Protein AF-A0A9F2WIH7-F1 (afdb_monomer_lite)

Sequence (98 aa):
MGRFAFMLLGLLLVALPLSGIEAPNFCPSGWLTYNNYCYKIFLKAKNWTQAETFCRAQKTGCHLASIHALEESRQLAKYVSGFLSYRNVWIGLKDPKK

Secondary structure (DSSP, 8-state):
--SSSHHHHSSTTS----TT------PPTT-EEETTEEE----S---HHHHHHHHHTTSTT--SPP--SHHHHHHHHHHHHTT-SS-----S---TT-

Radius of gyration: 23.16 Å; chains: 1; bounding box: 76×34×37 Å

InterPro domains:
  IPR001304 C-type lectin-like [PF00059] (45-95)
  IPR001304 C-type lectin-like [PS50041] (34-98)
  IPR016186 C-type lectin-like/link domain superfamily [G3DSA:3.10.100.10] (26-98)
  IPR016187 C-type lectin fold [SSF56436] (9-96)
  IPR050111 C-type lectin and snaclec domain-containing protein [PTHR22803] (26-96)

Structure (mmCIF, N/CA/C/O backbone):
data_AF-A0A9F2WIH7-F1
#
_entry.id   AF-A0A9F2WIH7-F1
#
loop_
_atom_site.group_PDB
_atom_site.id
_atom_site.type_symbol
_atom_site.label_atom_id
_atom_site.label_alt_id
_atom_site.label_comp_id
_atom_site.label_asym_id
_atom_site.label_entity_id
_atom_site.label_seq_id
_atom_site.pdbx_PDB_ins_code
_atom_site.Cartn_x
_atom_site.Cartn_y
_atom_site.Cartn_z
_atom_site.occupancy
_atom_site.B_iso_or_equiv
_atom_site.auth_seq_id
_atom_site.auth_comp_id
_atom_site.auth_asym_id
_atom_site.auth_atom_id
_atom_site.pdbx_PDB_model_num
ATOM 1 N N . MET A 1 1 ? 61.762 -14.803 23.583 1.00 56.47 1 MET A N 1
ATOM 2 C CA . MET A 1 1 ? 60.979 -13.717 22.953 1.00 56.47 1 MET A CA 1
ATOM 3 C C . MET A 1 1 ? 60.252 -14.308 21.758 1.00 56.47 1 MET A C 1
ATOM 5 O O . MET A 1 1 ? 60.931 -14.827 20.891 1.00 56.47 1 MET A O 1
ATOM 9 N N . GLY A 1 2 ? 58.917 -14.375 21.752 1.00 54.81 2 GLY A N 1
ATOM 10 C CA . GLY A 1 2 ? 58.208 -15.048 20.644 1.00 54.81 2 GLY A CA 1
ATOM 11 C C . GLY A 1 2 ? 56.817 -15.617 20.934 1.00 54.81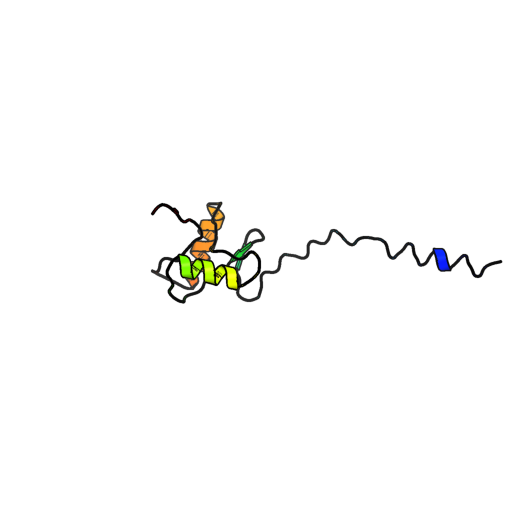 2 GLY A C 1
ATOM 12 O O . GLY A 1 2 ? 56.245 -16.255 20.063 1.00 54.81 2 GLY A O 1
ATOM 13 N N . ARG A 1 3 ? 56.240 -15.394 22.124 1.00 53.75 3 ARG A N 1
ATOM 14 C CA . ARG A 1 3 ? 54.855 -15.818 22.435 1.00 53.75 3 ARG A CA 1
ATOM 15 C C . ARG A 1 3 ? 53.822 -14.685 22.344 1.00 53.75 3 ARG A C 1
ATOM 17 O O . ARG A 1 3 ? 52.638 -14.937 22.502 1.00 53.75 3 ARG A O 1
ATOM 24 N N . PHE A 1 4 ? 54.266 -13.463 22.039 1.00 51.28 4 PHE A N 1
ATOM 25 C CA . PHE A 1 4 ? 53.409 -12.272 21.948 1.00 51.28 4 PHE A CA 1
ATOM 26 C C . PHE A 1 4 ? 53.216 -11.740 20.517 1.00 51.28 4 PHE A C 1
ATOM 28 O O . PHE A 1 4 ? 52.355 -10.897 20.305 1.00 51.28 4 PHE A O 1
ATOM 35 N N . ALA A 1 5 ? 53.956 -12.247 19.522 1.00 53.91 5 ALA A N 1
ATOM 36 C CA . ALA A 1 5 ? 53.840 -11.777 18.135 1.00 53.91 5 ALA A CA 1
ATOM 37 C C . ALA A 1 5 ? 52.638 -12.379 17.378 1.00 53.91 5 ALA A C 1
ATOM 39 O O . ALA A 1 5 ? 52.094 -11.744 16.481 1.00 53.91 5 ALA A O 1
ATOM 40 N N . PHE A 1 6 ? 52.175 -13.575 17.755 1.00 52.22 6 PHE A N 1
ATOM 41 C CA . PHE A 1 6 ? 51.080 -14.253 17.047 1.00 52.22 6 PHE A CA 1
ATOM 42 C C . PHE A 1 6 ? 49.677 -13.797 17.473 1.00 52.22 6 PHE A C 1
ATOM 44 O O . PHE A 1 6 ? 48.727 -13.983 16.720 1.00 52.22 6 PHE A O 1
ATOM 51 N N . MET A 1 7 ? 49.539 -13.144 18.632 1.00 54.16 7 MET A N 1
ATOM 52 C CA . MET A 1 7 ? 48.253 -12.590 19.084 1.00 54.16 7 MET A CA 1
ATOM 53 C C . MET A 1 7 ? 47.840 -11.335 18.294 1.00 54.16 7 MET A C 1
ATOM 55 O O . MET A 1 7 ? 46.661 -11.006 18.247 1.00 54.16 7 MET A O 1
ATOM 59 N N . LEU A 1 8 ? 48.787 -10.643 17.646 1.00 55.84 8 LEU A N 1
ATOM 60 C CA . LEU A 1 8 ? 48.519 -9.412 16.887 1.00 55.84 8 LEU A CA 1
ATOM 61 C C . LEU A 1 8 ? 48.053 -9.675 15.444 1.00 55.84 8 LEU A C 1
ATOM 63 O O . LEU A 1 8 ? 47.317 -8.869 14.886 1.00 55.84 8 LEU A O 1
ATOM 67 N N . LEU A 1 9 ? 48.413 -10.819 14.853 1.00 56.00 9 LEU A N 1
ATOM 68 C CA . LEU A 1 9 ? 47.986 -11.189 13.495 1.00 56.00 9 LEU A CA 1
ATOM 69 C C . LEU A 1 9 ? 46.538 -11.708 13.431 1.00 56.00 9 LEU A C 1
ATOM 71 O O . LEU A 1 9 ? 45.910 -11.619 12.381 1.00 56.00 9 LEU A O 1
ATOM 75 N N . GLY A 1 10 ? 45.981 -12.203 14.543 1.00 56.53 10 GLY A N 1
ATOM 76 C CA . GLY A 1 10 ? 44.596 -12.696 14.602 1.00 56.53 10 GLY A CA 1
ATOM 77 C C . GLY A 1 10 ? 43.527 -11.602 14.729 1.00 56.53 10 GLY A C 1
ATOM 78 O O . GLY A 1 10 ? 42.372 -11.834 14.386 1.00 56.53 10 GLY A O 1
ATOM 79 N N . LEU A 1 11 ? 43.896 -10.402 15.189 1.00 55.34 11 LEU A N 1
ATOM 80 C CA . LEU A 1 11 ? 42.958 -9.298 15.444 1.00 55.34 11 LEU A CA 1
ATOM 81 C C . LEU A 1 11 ? 42.689 -8.409 14.217 1.00 55.34 11 LEU A C 1
ATOM 83 O O . LEU A 1 11 ? 41.703 -7.678 14.209 1.00 55.34 11 LEU A O 1
ATOM 87 N N . LEU A 1 12 ? 43.507 -8.490 13.162 1.00 53.84 12 LEU A N 1
ATOM 88 C CA . LEU A 1 12 ? 43.329 -7.679 11.947 1.00 53.84 12 LEU A CA 1
ATOM 89 C C . LEU A 1 12 ? 42.322 -8.264 10.940 1.00 53.84 12 LEU A C 1
ATOM 91 O O . LEU A 1 12 ? 41.880 -7.545 10.050 1.00 53.84 12 LEU A O 1
ATOM 95 N N . LEU A 1 13 ? 41.904 -9.528 11.088 1.00 55.78 13 LEU A N 1
ATOM 96 C CA . LEU A 1 13 ? 40.896 -10.147 10.209 1.00 55.78 13 LEU A CA 1
ATOM 97 C C . LEU A 1 13 ? 39.444 -9.931 10.674 1.00 55.78 13 LEU A C 1
ATOM 99 O O . LEU A 1 13 ? 38.519 -10.276 9.945 1.00 55.78 13 LEU A O 1
ATOM 103 N N . VAL A 1 14 ? 39.221 -9.347 11.857 1.00 58.28 14 VAL A N 1
ATOM 104 C CA . VAL A 1 14 ? 37.873 -9.197 12.452 1.00 58.28 14 VAL A CA 1
ATOM 105 C C . VAL A 1 14 ? 37.246 -7.819 12.171 1.00 58.28 14 VAL A C 1
ATOM 107 O O . VAL A 1 14 ? 36.088 -7.586 12.497 1.00 58.28 14 VAL A O 1
ATOM 110 N N . ALA A 1 15 ? 37.964 -6.905 11.511 1.00 59.88 15 ALA A N 1
ATOM 111 C CA . ALA A 1 15 ? 37.512 -5.528 11.285 1.00 59.88 15 ALA A CA 1
ATOM 112 C C . ALA A 1 15 ? 37.320 -5.161 9.803 1.00 59.88 15 ALA A C 1
ATOM 114 O O . ALA A 1 15 ? 37.516 -4.009 9.424 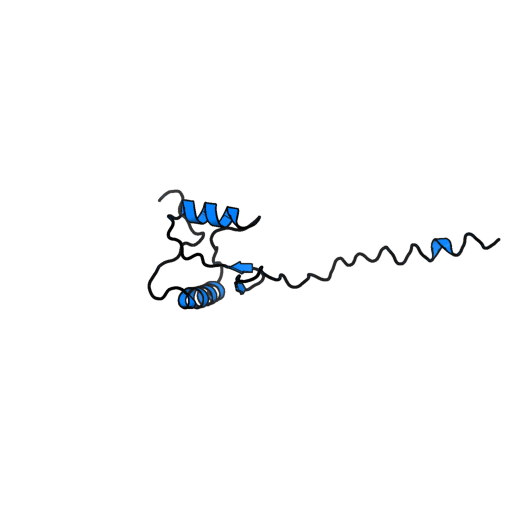1.00 59.88 15 ALA A O 1
ATOM 115 N N . LEU A 1 16 ? 36.915 -6.110 8.955 1.00 57.41 16 LEU A N 1
ATOM 116 C CA . LEU A 1 16 ? 36.247 -5.756 7.701 1.00 57.41 16 LEU A CA 1
ATOM 117 C C . LEU A 1 16 ? 34.758 -5.590 8.017 1.00 57.41 16 LEU A C 1
ATOM 119 O O . LEU A 1 16 ? 34.068 -6.600 8.181 1.00 57.41 16 LEU A O 1
ATOM 123 N N . PRO A 1 17 ? 34.232 -4.357 8.141 1.00 59.66 17 PRO A N 1
ATOM 124 C CA . PRO A 1 17 ? 32.795 -4.186 8.160 1.00 59.66 17 PRO A CA 1
ATOM 125 C C . PRO A 1 17 ? 32.280 -4.698 6.813 1.00 59.66 17 PRO A C 1
ATOM 127 O O . PRO A 1 17 ? 32.532 -4.093 5.773 1.00 59.66 17 PRO A O 1
ATOM 130 N N . LEU A 1 18 ? 31.542 -5.810 6.822 1.00 57.94 18 LEU A N 1
ATOM 131 C CA . LEU A 1 18 ? 30.686 -6.238 5.711 1.00 57.94 18 LEU A CA 1
ATOM 132 C C . LEU A 1 18 ? 29.492 -5.270 5.577 1.00 57.94 18 LEU A C 1
ATOM 134 O O . LEU A 1 18 ? 28.341 -5.676 5.464 1.00 57.94 18 LEU A O 1
ATOM 138 N N . SER A 1 19 ? 29.750 -3.967 5.634 1.00 66.38 19 SER A N 1
ATOM 139 C CA . SER A 1 19 ? 28.772 -2.919 5.391 1.00 66.38 19 SER A CA 1
ATOM 140 C C . SER A 1 19 ? 28.758 -2.679 3.890 1.00 66.38 19 SER A C 1
ATOM 142 O O . SER A 1 19 ? 29.448 -1.795 3.392 1.00 66.38 19 SER A O 1
ATOM 144 N N . GLY A 1 20 ? 28.045 -3.523 3.149 1.00 61.50 20 GLY A N 1
ATOM 145 C CA . GLY A 1 20 ? 27.958 -3.329 1.701 1.00 61.50 20 GLY A CA 1
ATOM 146 C C . GLY A 1 20 ? 27.285 -4.422 0.889 1.00 61.50 20 GLY A C 1
ATOM 147 O O . GLY A 1 20 ? 27.115 -4.235 -0.310 1.00 61.50 20 GLY A O 1
ATOM 148 N N . ILE A 1 21 ? 26.864 -5.534 1.494 1.00 56.25 21 ILE A N 1
ATOM 149 C CA . ILE A 1 21 ? 25.900 -6.414 0.833 1.00 56.25 21 ILE A CA 1
ATOM 150 C C . ILE A 1 21 ? 24.530 -5.986 1.346 1.00 56.25 21 ILE A C 1
ATOM 152 O O . ILE A 1 21 ? 24.068 -6.474 2.376 1.00 56.25 21 ILE A O 1
ATOM 156 N N . GLU A 1 22 ? 23.894 -5.036 0.655 1.00 58.62 22 GLU A N 1
ATOM 157 C CA . GLU A 1 22 ? 22.440 -4.918 0.739 1.00 58.62 22 GLU A CA 1
ATOM 158 C C . GLU A 1 22 ? 21.897 -6.279 0.301 1.00 58.62 22 GLU A C 1
ATOM 160 O O . GLU A 1 22 ? 21.927 -6.633 -0.880 1.00 58.62 22 GLU A O 1
ATOM 165 N N . ALA A 1 23 ? 21.494 -7.107 1.269 1.00 60.09 23 ALA A N 1
ATOM 166 C CA . ALA A 1 23 ? 20.730 -8.298 0.955 1.00 60.09 23 ALA A CA 1
ATOM 167 C C . ALA A 1 23 ? 19.552 -7.838 0.084 1.00 60.09 23 ALA A C 1
ATOM 169 O O . ALA A 1 23 ? 18.972 -6.788 0.385 1.00 60.09 23 ALA A O 1
ATOM 170 N N . PRO A 1 24 ? 19.192 -8.572 -0.985 1.00 60.28 24 PRO A N 1
ATOM 171 C CA . PRO A 1 24 ? 18.013 -8.223 -1.758 1.00 60.28 24 PRO A CA 1
ATOM 172 C C . PRO A 1 24 ? 16.868 -8.030 -0.767 1.00 60.28 24 PRO A C 1
ATOM 174 O O . PRO A 1 24 ? 16.668 -8.889 0.094 1.00 60.28 24 PRO A O 1
ATOM 177 N N . ASN A 1 25 ? 16.180 -6.887 -0.820 1.00 64.94 25 ASN A N 1
ATOM 178 C CA . ASN A 1 25 ? 15.043 -6.619 0.055 1.00 64.94 25 ASN A CA 1
ATOM 179 C C . ASN A 1 25 ? 13.944 -7.637 -0.267 1.00 64.94 25 ASN A C 1
ATOM 181 O O . ASN A 1 25 ? 13.072 -7.410 -1.107 1.00 64.94 25 ASN A O 1
ATOM 185 N N . PHE A 1 26 ? 14.022 -8.809 0.360 1.00 81.12 26 PHE A N 1
ATOM 186 C CA . PHE A 1 26 ? 13.067 -9.876 0.164 1.00 81.12 26 PHE A CA 1
ATOM 187 C C . PHE A 1 26 ? 11.808 -9.496 0.924 1.00 81.12 26 PHE A C 1
ATOM 189 O O . PHE A 1 26 ? 11.770 -9.472 2.158 1.00 81.12 26 PHE A O 1
ATOM 196 N N . CYS A 1 27 ? 10.760 -9.182 0.169 1.00 91.88 27 CYS A N 1
ATOM 197 C CA . CYS A 1 27 ? 9.452 -8.988 0.752 1.00 91.88 27 CYS A CA 1
ATOM 198 C C . CYS A 1 27 ? 8.996 -10.273 1.456 1.00 91.88 27 CYS A C 1
ATOM 200 O O . CYS A 1 27 ? 9.346 -11.378 1.030 1.00 91.88 27 CYS A O 1
ATOM 202 N N . PRO A 1 28 ? 8.210 -10.162 2.540 1.00 91.94 28 PRO A N 1
ATOM 203 C CA . PRO A 1 28 ? 7.703 -11.341 3.224 1.00 91.94 28 PRO A CA 1
ATOM 204 C C . PRO A 1 28 ? 6.869 -12.207 2.273 1.00 91.94 28 PRO A C 1
ATOM 206 O O . PRO A 1 28 ? 6.300 -11.711 1.302 1.00 91.94 28 PRO A O 1
ATOM 209 N N . SER A 1 29 ? 6.734 -13.497 2.583 1.00 91.88 29 SER A N 1
ATOM 210 C CA . SER A 1 29 ? 5.943 -14.408 1.750 1.00 91.88 29 SER A CA 1
ATOM 211 C C . SER A 1 29 ? 4.515 -13.888 1.513 1.00 91.88 29 SER A C 1
ATOM 213 O O . SER A 1 29 ? 3.833 -13.407 2.429 1.00 91.88 29 SER A O 1
ATOM 215 N N . GLY A 1 30 ? 4.071 -13.955 0.256 1.00 91.88 30 GLY A N 1
ATOM 216 C CA . GLY A 1 30 ? 2.763 -13.463 -0.182 1.00 91.88 30 GLY A CA 1
ATOM 217 C C . GLY A 1 30 ? 2.649 -11.938 -0.309 1.00 91.88 30 GLY A C 1
ATOM 218 O O . GLY A 1 30 ? 1.528 -11.429 -0.331 1.00 91.88 30 GLY A O 1
ATOM 219 N N . TRP A 1 31 ? 3.769 -11.214 -0.348 1.00 95.69 31 TRP A N 1
ATOM 220 C CA . TRP A 1 31 ? 3.832 -9.800 -0.728 1.00 95.69 31 TRP A CA 1
ATOM 221 C C . TRP A 1 31 ? 4.415 -9.670 -2.138 1.00 95.69 31 TRP A C 1
ATOM 223 O O . TRP A 1 31 ? 5.277 -10.448 -2.540 1.00 95.69 31 TRP A O 1
ATOM 233 N N . LEU A 1 32 ? 3.944 -8.679 -2.886 1.00 95.25 32 LEU A N 1
ATOM 234 C CA . LEU A 1 32 ? 4.515 -8.283 -4.165 1.00 95.25 32 LEU A CA 1
ATOM 235 C C . LEU A 1 32 ? 5.742 -7.402 -3.920 1.00 95.25 32 LEU A C 1
ATOM 237 O O . LEU A 1 32 ? 5.615 -6.353 -3.291 1.00 95.25 32 LEU A O 1
ATOM 241 N N . THR A 1 33 ? 6.888 -7.782 -4.477 1.00 95.19 33 THR A N 1
ATOM 242 C CA . THR A 1 33 ? 8.067 -6.913 -4.564 1.00 95.19 33 THR A CA 1
ATOM 243 C C . THR A 1 33 ? 7.999 -6.073 -5.834 1.00 95.19 33 THR A C 1
ATOM 245 O O . THR A 1 33 ? 7.876 -6.621 -6.930 1.00 95.19 33 THR A O 1
ATOM 248 N N . TYR A 1 34 ? 8.116 -4.754 -5.707 1.00 94.81 34 TYR A N 1
ATOM 249 C CA . TYR A 1 34 ? 8.278 -3.852 -6.846 1.00 94.81 34 TYR A CA 1
ATOM 250 C C . TYR A 1 34 ? 9.077 -2.611 -6.433 1.00 94.81 34 TYR A C 1
ATOM 252 O O . TYR A 1 34 ? 8.759 -1.993 -5.424 1.00 94.81 34 TYR A O 1
ATOM 260 N N . ASN A 1 35 ? 10.118 -2.253 -7.193 1.00 92.25 35 ASN A N 1
ATOM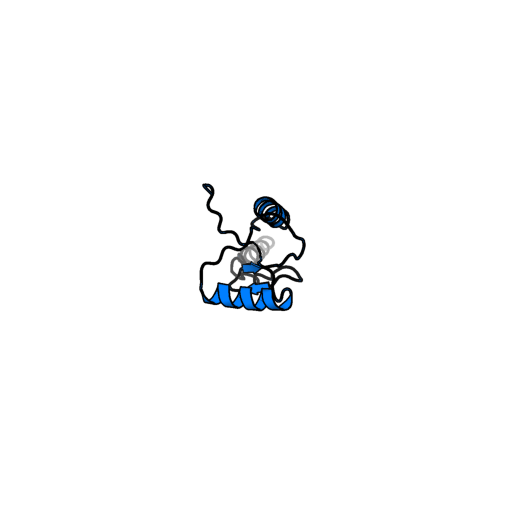 261 C CA . ASN A 1 35 ? 10.957 -1.069 -6.946 1.00 92.25 35 ASN A CA 1
ATOM 262 C C . ASN A 1 35 ? 11.464 -0.927 -5.492 1.00 92.25 35 ASN A C 1
ATOM 264 O O . ASN A 1 35 ? 11.430 0.155 -4.920 1.00 92.25 35 ASN A O 1
ATOM 268 N N . ASN A 1 36 ? 11.940 -2.023 -4.890 1.00 90.88 36 ASN A N 1
ATOM 269 C CA . ASN A 1 36 ? 12.391 -2.092 -3.487 1.00 90.88 36 ASN A CA 1
ATOM 270 C C . ASN A 1 36 ? 11.299 -1.860 -2.424 1.00 90.88 36 ASN A C 1
ATOM 272 O O . ASN A 1 36 ? 11.612 -1.784 -1.237 1.00 90.88 36 ASN A O 1
ATOM 276 N N . TYR A 1 37 ? 10.028 -1.820 -2.823 1.00 93.69 37 TYR A N 1
ATOM 277 C CA . TYR A 1 37 ? 8.878 -1.774 -1.926 1.00 93.69 37 TYR A CA 1
ATOM 278 C C . TYR A 1 37 ? 8.117 -3.100 -1.922 1.00 93.69 37 TYR A C 1
ATOM 280 O O . TYR A 1 37 ? 8.166 -3.889 -2.872 1.00 93.69 37 TYR A O 1
ATOM 288 N N . CYS A 1 38 ? 7.381 -3.322 -0.833 1.00 95.69 38 CYS A N 1
ATOM 289 C CA . CYS A 1 38 ? 6.552 -4.500 -0.627 1.00 95.69 38 CYS A CA 1
ATOM 290 C C . CYS A 1 38 ? 5.081 -4.104 -0.559 1.00 95.69 38 CYS A C 1
ATOM 292 O O . CYS A 1 38 ? 4.683 -3.329 0.309 1.00 95.69 38 CYS A O 1
ATOM 294 N N . TYR A 1 39 ? 4.257 -4.703 -1.413 1.00 96.81 39 TYR A N 1
ATOM 295 C CA . TYR A 1 39 ? 2.824 -4.431 -1.486 1.00 96.81 39 TYR A CA 1
ATOM 296 C C . TYR A 1 39 ? 2.021 -5.685 -1.169 1.00 96.81 39 TYR A C 1
ATOM 298 O O . TYR A 1 39 ? 2.425 -6.805 -1.486 1.00 96.81 39 TYR A O 1
ATOM 306 N N . LYS A 1 40 ? 0.852 -5.509 -0.557 1.00 96.62 40 LYS A N 1
ATOM 307 C CA . LYS A 1 40 ? -0.076 -6.607 -0.296 1.00 96.62 40 LYS A CA 1
ATOM 308 C C . LYS A 1 40 ? -1.507 -6.117 -0.327 1.00 96.62 40 LYS A C 1
ATOM 310 O O . LYS A 1 40 ? -1.833 -5.092 0.269 1.00 96.62 40 LYS A O 1
ATOM 315 N N . ILE A 1 41 ? -2.360 -6.879 -1.001 1.00 95.50 41 ILE A N 1
ATOM 316 C CA . ILE A 1 41 ? -3.798 -6.647 -0.999 1.00 95.50 41 ILE A CA 1
ATOM 317 C C . ILE A 1 41 ? -4.471 -7.446 0.118 1.00 95.50 41 ILE A C 1
ATOM 319 O O . ILE A 1 41 ? -4.155 -8.611 0.362 1.00 95.50 41 ILE A O 1
ATOM 323 N N . PHE A 1 42 ? -5.439 -6.817 0.779 1.00 95.00 42 PHE A N 1
ATOM 324 C CA . PHE A 1 42 ? -6.302 -7.454 1.765 1.00 95.00 42 PHE A CA 1
ATOM 325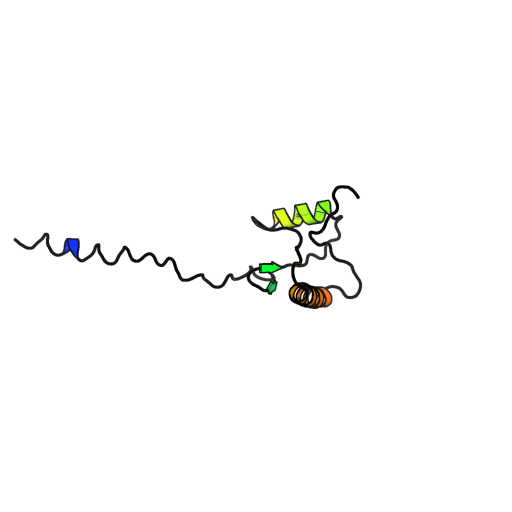 C C . PHE A 1 42 ? -7.759 -7.305 1.327 1.00 95.00 42 PHE A C 1
ATOM 327 O O . PHE A 1 42 ? -8.243 -6.195 1.132 1.00 95.00 42 PHE A O 1
ATOM 334 N N . LEU A 1 43 ? -8.474 -8.424 1.193 1.00 93.50 43 LEU A N 1
ATOM 335 C CA . LEU A 1 43 ? -9.825 -8.452 0.609 1.00 93.50 43 LEU A CA 1
ATOM 336 C C . LEU A 1 43 ? -10.946 -8.140 1.613 1.00 93.50 43 LEU A C 1
ATOM 338 O O . LEU A 1 43 ? -12.120 -8.072 1.246 1.00 93.50 43 LEU A O 1
ATOM 342 N N . LYS A 1 44 ? -10.607 -7.951 2.894 1.00 93.31 44 LYS A N 1
ATOM 343 C CA . LYS A 1 44 ? -11.585 -7.626 3.934 1.00 93.31 44 LYS A CA 1
ATOM 344 C C . LYS A 1 44 ? -12.000 -6.160 3.815 1.00 93.31 44 LYS A C 1
ATOM 346 O O . LYS A 1 44 ? -11.172 -5.272 4.003 1.00 93.31 44 LYS A O 1
ATOM 351 N N . ALA A 1 45 ? -13.288 -5.928 3.567 1.00 92.50 45 ALA A N 1
ATOM 352 C CA . ALA A 1 45 ? -13.859 -4.589 3.471 1.00 92.50 45 ALA A CA 1
ATOM 353 C C . ALA A 1 45 ? -13.639 -3.788 4.765 1.00 92.50 45 ALA A C 1
ATOM 355 O O . ALA A 1 45 ? -13.841 -4.290 5.875 1.00 92.50 45 ALA A O 1
ATOM 356 N N . LYS A 1 46 ? -13.200 -2.541 4.598 1.00 95.19 46 LYS A N 1
ATOM 357 C CA . LYS A 1 46 ? -12.880 -1.570 5.650 1.00 95.19 46 LYS A CA 1
ATOM 358 C C . LYS A 1 46 ? -13.203 -0.175 5.126 1.00 95.19 46 LYS A C 1
ATOM 360 O O . LYS A 1 46 ? -13.155 0.036 3.915 1.00 95.19 46 LYS A O 1
ATOM 365 N N . ASN A 1 47 ? -13.488 0.779 6.009 1.00 96.00 47 ASN A N 1
ATOM 366 C CA . ASN A 1 47 ? -13.385 2.191 5.629 1.00 96.00 47 ASN A CA 1
ATOM 367 C C . ASN A 1 47 ? -11.904 2.618 5.553 1.00 96.00 47 ASN A C 1
ATOM 369 O O . ASN A 1 47 ? -11.024 1.873 5.992 1.00 96.00 47 ASN A O 1
ATOM 373 N N . TRP A 1 48 ? -11.627 3.804 5.005 1.00 96.31 48 TRP A N 1
ATOM 374 C CA . TRP A 1 48 ? -10.253 4.276 4.802 1.00 96.31 48 TRP A CA 1
ATOM 375 C C . TRP A 1 48 ? -9.432 4.273 6.104 1.00 96.31 48 TRP A C 1
ATOM 377 O O . TRP A 1 48 ? -8.350 3.694 6.152 1.00 96.31 48 TRP A O 1
ATOM 387 N N . THR A 1 49 ? -9.979 4.829 7.192 1.00 96.56 49 THR A N 1
ATOM 388 C CA . THR A 1 49 ? -9.283 4.920 8.489 1.00 96.56 49 THR A CA 1
ATOM 389 C C . THR A 1 49 ? -8.964 3.540 9.058 1.00 96.56 49 THR A C 1
ATOM 391 O O . THR A 1 49 ? -7.855 3.291 9.521 1.00 96.56 49 THR A O 1
ATOM 394 N N . GLN A 1 50 ? -9.915 2.608 8.989 1.00 97.81 50 GLN A N 1
ATOM 395 C CA . GLN A 1 50 ? -9.707 1.225 9.411 1.00 97.81 50 GLN A CA 1
ATOM 396 C C . GLN A 1 50 ? -8.669 0.507 8.545 1.00 97.81 50 GLN A C 1
ATOM 398 O O . GLN A 1 50 ? -7.964 -0.363 9.055 1.00 97.81 50 GLN A O 1
ATOM 403 N N . ALA A 1 51 ? -8.603 0.816 7.248 1.00 98.06 51 ALA A N 1
ATOM 404 C CA . ALA A 1 51 ? -7.631 0.238 6.331 1.00 98.06 51 ALA A CA 1
ATOM 405 C C . ALA A 1 51 ? -6.211 0.739 6.639 1.00 98.06 51 ALA A C 1
ATOM 407 O O . ALA A 1 51 ? -5.313 -0.084 6.791 1.00 98.06 51 ALA A O 1
ATOM 408 N N . GLU A 1 52 ? -6.029 2.044 6.855 1.00 98.06 52 GLU A N 1
ATOM 409 C CA . GLU A 1 52 ? -4.737 2.624 7.247 1.00 98.06 52 GLU A CA 1
ATOM 410 C C . GLU A 1 52 ? -4.246 2.080 8.592 1.00 98.06 52 GLU A C 1
ATOM 412 O O . GLU A 1 52 ? -3.116 1.598 8.692 1.00 98.06 52 GLU A O 1
ATOM 417 N N . THR A 1 53 ? -5.104 2.061 9.617 1.00 98.00 53 THR A N 1
ATOM 418 C CA . THR A 1 53 ? -4.750 1.477 10.920 1.00 98.00 53 THR A CA 1
ATOM 419 C C . THR A 1 53 ? -4.390 -0.004 10.793 1.00 98.00 53 THR A C 1
ATOM 421 O O . THR A 1 53 ? -3.451 -0.477 11.431 1.00 98.00 53 THR A O 1
ATOM 424 N N . PHE A 1 54 ? -5.103 -0.749 9.944 1.00 98.06 54 PHE A N 1
ATOM 425 C CA . PHE A 1 54 ? -4.812 -2.160 9.709 1.00 98.06 54 PHE A CA 1
ATOM 426 C C . PHE A 1 54 ? -3.465 -2.374 9.005 1.00 98.06 54 PHE A C 1
ATOM 428 O O . PHE A 1 54 ? -2.729 -3.282 9.393 1.00 98.06 54 PHE A O 1
ATOM 435 N N . CYS A 1 55 ? -3.129 -1.547 8.010 1.00 97.62 55 CYS A N 1
ATOM 436 C CA . CYS A 1 55 ? -1.838 -1.592 7.322 1.00 97.62 55 CYS A CA 1
ATOM 437 C C . CYS A 1 55 ? -0.679 -1.265 8.271 1.00 97.62 55 CYS A C 1
ATOM 439 O O . CYS A 1 55 ? 0.293 -2.018 8.305 1.00 97.62 55 CYS A O 1
ATOM 441 N N . ARG A 1 56 ? -0.821 -0.234 9.116 1.00 97.88 56 ARG A N 1
ATOM 442 C CA . ARG A 1 56 ? 0.167 0.115 10.156 1.00 97.88 56 ARG A CA 1
ATOM 443 C C . ARG A 1 56 ? 0.435 -1.013 11.145 1.00 97.88 56 ARG A C 1
ATOM 445 O O . ARG A 1 56 ? 1.551 -1.151 11.631 1.00 97.88 56 ARG A O 1
ATOM 452 N N . ALA A 1 57 ? -0.575 -1.833 11.424 1.00 97.50 57 ALA A N 1
ATOM 453 C CA . ALA A 1 57 ? -0.447 -2.973 12.323 1.00 97.50 57 ALA A CA 1
ATOM 454 C C . ALA A 1 57 ? 0.238 -4.199 11.685 1.00 97.50 57 ALA A C 1
ATOM 456 O O . ALA A 1 57 ? 0.546 -5.144 12.404 1.00 97.50 57 ALA A O 1
ATOM 457 N N . GLN A 1 58 ? 0.468 -4.225 10.363 1.00 95.38 58 GLN A N 1
ATOM 458 C CA . GLN A 1 58 ? 1.088 -5.386 9.708 1.00 95.38 58 GLN A CA 1
ATOM 459 C C . GLN A 1 58 ? 2.576 -5.509 10.041 1.00 95.38 58 GLN A C 1
ATOM 461 O O . GLN A 1 58 ? 3.031 -6.592 10.404 1.00 95.38 58 GLN A O 1
ATOM 466 N N . LYS A 1 59 ? 3.328 -4.413 9.892 1.00 92.69 59 LYS A N 1
ATOM 467 C CA . LYS A 1 59 ? 4.753 -4.288 10.228 1.00 92.69 59 LYS A CA 1
ATOM 468 C C . LYS A 1 59 ? 5.117 -2.817 10.421 1.00 92.69 59 LYS A C 1
ATOM 470 O O . LYS A 1 59 ? 4.455 -1.934 9.879 1.00 92.69 59 LYS A O 1
ATOM 475 N N . THR A 1 60 ? 6.218 -2.565 11.125 1.00 93.19 60 THR A N 1
ATOM 476 C CA . THR A 1 60 ? 6.823 -1.231 11.228 1.00 93.19 60 THR A CA 1
ATOM 477 C C . THR A 1 60 ? 7.053 -0.636 9.836 1.00 93.19 60 THR A C 1
ATOM 479 O O . THR A 1 60 ? 7.619 -1.297 8.968 1.00 93.19 60 THR A O 1
ATOM 482 N N . GLY A 1 61 ? 6.591 0.599 9.624 1.00 92.06 61 GLY A N 1
ATOM 483 C CA . GLY A 1 61 ? 6.712 1.311 8.346 1.00 92.06 61 GLY A CA 1
ATOM 484 C C . GLY A 1 61 ? 5.687 0.923 7.273 1.00 92.06 61 GLY A C 1
ATOM 485 O O . GLY A 1 61 ? 5.741 1.469 6.175 1.00 92.06 61 GLY A O 1
ATOM 486 N N . CYS A 1 62 ? 4.748 0.009 7.551 1.00 96.56 62 CYS A N 1
ATOM 487 C CA . CYS A 1 62 ? 3.651 -0.281 6.625 1.00 96.56 62 CYS A CA 1
ATOM 488 C C . CYS A 1 62 ? 2.546 0.777 6.702 1.00 96.56 62 CYS A C 1
ATOM 490 O O . CYS A 1 62 ? 2.113 1.174 7.780 1.00 96.56 62 CYS A O 1
ATOM 492 N N . HIS A 1 63 ? 2.033 1.159 5.537 1.00 98.06 63 HIS A N 1
ATOM 493 C CA . HIS A 1 63 ? 0.930 2.100 5.352 1.00 98.06 63 HIS A CA 1
ATOM 494 C C . HIS A 1 63 ? 0.062 1.637 4.179 1.00 98.06 63 HIS A C 1
ATOM 496 O O . HIS A 1 63 ? 0.424 0.695 3.466 1.00 98.06 63 HIS A O 1
ATOM 502 N N . LEU A 1 64 ? -1.090 2.273 3.963 1.00 98.31 64 LEU A N 1
ATOM 503 C CA . LEU A 1 64 ? -1.744 2.187 2.660 1.00 98.31 64 LEU A CA 1
ATOM 504 C C . LEU A 1 64 ? -0.775 2.647 1.563 1.00 98.31 64 LEU A C 1
ATOM 506 O O . LEU A 1 64 ? -0.027 3.605 1.751 1.00 98.31 64 LEU A O 1
ATOM 510 N N . ALA A 1 65 ? -0.801 1.963 0.417 1.00 97.75 65 ALA A N 1
ATOM 511 C CA . ALA A 1 65 ? 0.145 2.211 -0.665 1.00 97.75 65 ALA A CA 1
ATOM 512 C C . ALA A 1 65 ? 0.072 3.668 -1.142 1.00 97.75 65 ALA A C 1
ATOM 514 O O . ALA A 1 65 ? -0.999 4.148 -1.525 1.00 97.75 65 ALA A O 1
ATOM 515 N N . SER A 1 66 ? 1.205 4.362 -1.128 1.00 96.88 66 SER A N 1
ATOM 516 C CA . SER A 1 66 ? 1.396 5.597 -1.878 1.00 96.88 66 SER A CA 1
ATOM 517 C C . SER A 1 66 ? 1.901 5.240 -3.273 1.00 96.88 66 SER A C 1
ATOM 519 O O . SER A 1 66 ? 2.642 4.279 -3.432 1.00 96.88 66 SER A O 1
ATOM 521 N N . ILE A 1 67 ? 1.442 5.969 -4.289 1.00 96.38 67 ILE A N 1
ATOM 522 C CA . ILE A 1 67 ? 1.787 5.709 -5.689 1.00 96.38 67 ILE A CA 1
ATOM 523 C C . ILE A 1 67 ? 2.411 6.983 -6.237 1.00 96.38 67 ILE A C 1
ATOM 525 O O . ILE A 1 67 ? 1.767 8.034 -6.244 1.00 96.38 67 ILE A O 1
ATOM 529 N N . HIS A 1 68 ? 3.660 6.891 -6.676 1.00 95.62 68 HIS A N 1
ATOM 530 C CA . HIS A 1 68 ? 4.477 8.038 -7.072 1.00 95.62 68 HIS A CA 1
ATOM 531 C C . HIS A 1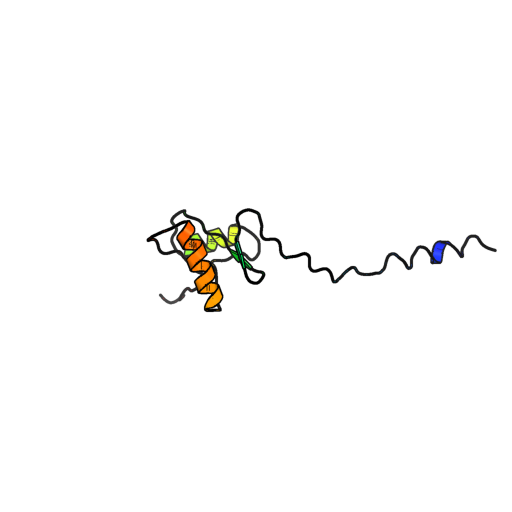 68 ? 4.883 8.007 -8.545 1.00 95.62 68 HIS A C 1
ATOM 533 O O . HIS A 1 68 ? 5.360 9.012 -9.068 1.00 95.62 68 HIS A O 1
ATOM 539 N N . ALA A 1 69 ? 4.674 6.882 -9.231 1.00 96.38 69 ALA A N 1
ATOM 540 C CA . ALA A 1 69 ? 4.981 6.736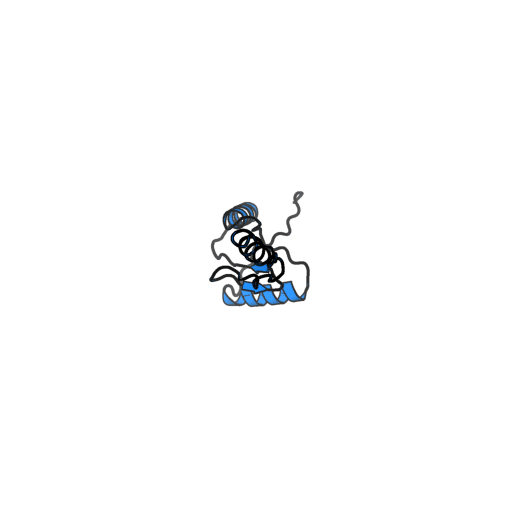 -10.646 1.00 96.38 69 ALA A CA 1
ATOM 541 C C . ALA A 1 69 ? 3.849 6.047 -11.415 1.00 96.38 69 ALA A C 1
ATOM 543 O O . ALA A 1 69 ? 3.111 5.210 -10.893 1.00 96.38 69 ALA A O 1
ATOM 544 N N . LEU A 1 70 ? 3.743 6.364 -12.707 1.00 97.25 70 LEU A N 1
ATOM 545 C CA . LEU A 1 70 ? 2.763 5.735 -13.592 1.00 97.25 70 LEU A CA 1
ATOM 546 C C . LEU A 1 70 ? 2.998 4.224 -13.727 1.00 97.25 70 LEU A C 1
ATOM 548 O O . LEU A 1 70 ? 2.042 3.453 -13.752 1.00 97.25 70 LEU A O 1
ATOM 552 N N . GLU A 1 71 ? 4.259 3.797 -13.783 1.00 97.81 71 GLU A N 1
ATOM 553 C CA . GLU A 1 71 ? 4.593 2.380 -13.935 1.00 97.81 71 GLU A CA 1
ATOM 554 C C . GLU A 1 71 ? 4.290 1.571 -12.669 1.00 97.81 71 GLU A C 1
ATOM 556 O O . GLU A 1 71 ? 3.754 0.468 -12.750 1.00 97.81 71 GLU A O 1
ATOM 561 N N . GLU A 1 72 ? 4.502 2.172 -11.496 1.00 97.12 72 GLU A N 1
ATOM 562 C CA . GLU A 1 72 ? 4.057 1.619 -10.216 1.00 97.12 72 GLU A CA 1
ATOM 563 C C . GLU A 1 72 ? 2.537 1.437 -10.199 1.00 97.12 72 GLU A C 1
ATOM 565 O O . GLU A 1 72 ? 2.046 0.354 -9.888 1.00 97.12 72 GLU A O 1
ATOM 570 N N . SER A 1 73 ? 1.788 2.460 -10.619 1.00 96.44 73 SER A N 1
ATOM 571 C CA . SER A 1 73 ? 0.327 2.389 -10.721 1.00 96.44 73 SER A CA 1
ATOM 572 C C . SER A 1 73 ? -0.134 1.235 -11.619 1.00 96.44 73 SER A C 1
ATOM 574 O O . SER A 1 73 ? -1.000 0.450 -11.228 1.00 96.44 73 SER A O 1
ATOM 576 N N . ARG A 1 74 ? 0.479 1.073 -12.800 1.00 96.81 74 ARG A N 1
ATOM 577 C CA . ARG A 1 74 ? 0.165 -0.026 -13.730 1.00 96.81 74 ARG A CA 1
ATOM 578 C C . ARG A 1 74 ? 0.461 -1.390 -13.124 1.00 96.81 74 ARG A C 1
ATOM 580 O O . ARG A 1 74 ? -0.370 -2.295 -13.223 1.00 96.81 74 ARG A O 1
ATOM 587 N N . GLN A 1 75 ? 1.617 -1.532 -12.483 1.00 96.69 75 GLN A N 1
ATOM 588 C CA . GLN A 1 75 ? 2.003 -2.780 -11.842 1.00 96.69 75 GLN A CA 1
ATOM 589 C C . GLN A 1 75 ? 1.038 -3.146 -10.709 1.00 96.69 75 GLN A C 1
ATOM 591 O O . GLN A 1 75 ? 0.587 -4.292 -10.634 1.00 96.69 75 GLN A O 1
ATOM 596 N N . LEU A 1 76 ? 0.672 -2.185 -9.855 1.00 96.00 76 LEU A N 1
ATOM 597 C CA . LEU A 1 76 ? -0.284 -2.412 -8.773 1.00 96.00 76 LEU A CA 1
ATOM 598 C C . LEU A 1 76 ? -1.690 -2.704 -9.303 1.00 96.00 76 LEU A C 1
ATOM 600 O O . LEU A 1 76 ? -2.346 -3.603 -8.785 1.00 96.00 76 LEU A O 1
ATOM 604 N N . ALA A 1 77 ? -2.139 -2.032 -10.365 1.00 94.56 77 ALA A N 1
ATOM 605 C CA . ALA A 1 77 ? -3.422 -2.326 -11.002 1.00 94.56 77 ALA A CA 1
ATOM 606 C C . ALA A 1 77 ? -3.474 -3.762 -11.552 1.00 94.56 77 ALA A C 1
ATOM 608 O O . ALA A 1 77 ? -4.451 -4.476 -11.317 1.00 94.56 77 ALA A O 1
ATOM 609 N N . LYS A 1 78 ? -2.402 -4.221 -12.217 1.00 95.12 78 LYS A N 1
ATOM 610 C CA . LYS A 1 78 ? -2.268 -5.611 -12.686 1.00 95.12 78 LYS A CA 1
ATOM 611 C C . LYS A 1 78 ? -2.233 -6.610 -11.528 1.00 95.12 78 LYS A C 1
ATOM 613 O O . LYS A 1 78 ? -2.808 -7.688 -11.622 1.00 95.12 78 LYS A O 1
ATOM 618 N N . TYR A 1 79 ? -1.554 -6.272 -10.436 1.00 95.31 79 TYR A N 1
ATOM 619 C CA . TYR A 1 79 ? -1.532 -7.115 -9.245 1.00 95.31 79 TYR A CA 1
ATOM 620 C C . TYR A 1 79 ? -2.926 -7.239 -8.620 1.00 95.31 79 TYR A C 1
ATOM 622 O O . TYR A 1 79 ? -3.372 -8.349 -8.344 1.00 95.31 79 TYR A O 1
ATOM 630 N N . VAL A 1 80 ? -3.643 -6.124 -8.457 1.00 95.06 80 VAL A N 1
ATOM 631 C CA . VAL A 1 80 ? -5.001 -6.083 -7.891 1.00 95.06 80 VAL A CA 1
ATOM 632 C C . VAL A 1 80 ? -6.002 -6.841 -8.767 1.00 95.06 80 VAL A C 1
ATOM 634 O O . VAL A 1 80 ? -6.856 -7.544 -8.222 1.00 95.06 80 VAL A O 1
ATOM 637 N N . SER A 1 81 ? -5.883 -6.768 -10.097 1.00 93.69 81 SER A N 1
ATOM 638 C CA . SER A 1 81 ? -6.805 -7.453 -11.016 1.00 93.69 81 SER A CA 1
ATOM 639 C C . SER A 1 81 ? -6.756 -8.981 -10.915 1.00 93.69 81 SER A C 1
ATOM 641 O O . SER A 1 81 ? -7.746 -9.642 -11.220 1.00 93.69 81 SER A O 1
ATOM 643 N N . GLY A 1 82 ? -5.653 -9.545 -10.407 1.00 93.12 82 GLY A N 1
ATOM 644 C CA . GLY A 1 82 ? -5.551 -10.970 -10.082 1.00 93.12 82 GLY A CA 1
ATOM 645 C C . GLY A 1 82 ? -6.428 -11.413 -8.902 1.00 93.12 82 GLY A C 1
ATOM 646 O O . GLY A 1 82 ? -6.679 -12.605 -8.747 1.00 93.12 82 GLY A O 1
ATOM 647 N N . PHE A 1 83 ? -6.912 -10.474 -8.082 1.00 91.56 83 PHE A N 1
ATOM 648 C CA . PHE A 1 83 ? -7.751 -10.756 -6.910 1.00 91.56 83 PHE A CA 1
ATOM 649 C C . PHE A 1 83 ? -9.162 -10.170 -7.016 1.00 91.56 83 PHE A C 1
ATOM 651 O O . PHE A 1 83 ? -10.089 -10.694 -6.399 1.00 91.56 83 PHE A O 1
ATOM 658 N N . LEU A 1 84 ? -9.333 -9.060 -7.742 1.00 89.06 84 LEU A N 1
ATOM 659 C CA . LEU A 1 84 ? -10.577 -8.296 -7.815 1.00 89.06 84 LEU A CA 1
ATOM 660 C C . LEU A 1 84 ? -10.847 -7.849 -9.255 1.00 89.06 84 LEU A C 1
ATOM 662 O O . LEU A 1 84 ? -10.055 -7.112 -9.829 1.00 89.06 84 LEU A O 1
ATOM 666 N N . SER A 1 85 ? -12.002 -8.218 -9.815 1.00 80.62 85 SER A N 1
ATOM 667 C CA . SER A 1 85 ? -12.374 -7.808 -11.181 1.00 80.62 85 SER A CA 1
ATOM 668 C C . SER A 1 85 ? -13.109 -6.460 -11.251 1.00 80.62 85 SER A C 1
ATOM 670 O O . SER A 1 85 ? -12.976 -5.760 -12.246 1.00 80.62 85 SER A O 1
ATOM 672 N N . TYR A 1 86 ? -13.866 -6.073 -10.211 1.00 73.00 86 TYR A N 1
ATOM 673 C CA . TYR A 1 86 ? -14.754 -4.888 -10.246 1.00 73.00 86 TYR A CA 1
ATOM 674 C C . TYR A 1 86 ? -14.862 -4.133 -8.910 1.00 73.00 86 TYR A C 1
ATOM 676 O O . TYR A 1 86 ? -15.883 -3.511 -8.622 1.00 73.00 86 TYR A O 1
ATOM 684 N N . ARG A 1 87 ? -13.852 -4.222 -8.037 1.00 77.31 87 ARG A N 1
ATOM 685 C CA . ARG A 1 87 ? -13.877 -3.536 -6.735 1.00 77.31 87 ARG A CA 1
ATOM 686 C C . ARG A 1 87 ? -12.737 -2.540 -6.617 1.00 77.31 87 ARG A C 1
ATOM 688 O O . ARG A 1 87 ? -11.598 -2.857 -6.941 1.00 77.31 87 ARG A O 1
ATOM 695 N N . ASN A 1 88 ? -13.064 -1.369 -6.082 1.00 88.88 88 ASN A N 1
ATOM 696 C CA . ASN A 1 88 ? -12.077 -0.371 -5.693 1.00 88.88 88 ASN A CA 1
ATOM 697 C C . ASN A 1 88 ? -11.294 -0.850 -4.462 1.00 88.88 88 ASN A C 1
ATOM 699 O O . ASN A 1 88 ? -11.833 -1.550 -3.600 1.00 88.88 88 ASN A O 1
ATOM 703 N N . VAL A 1 89 ? -10.034 -0.432 -4.372 1.00 94.56 89 VAL A N 1
ATOM 704 C CA . VAL A 1 89 ? -9.146 -0.675 -3.228 1.00 94.56 89 VAL A CA 1
ATOM 705 C C . VAL A 1 89 ? -8.717 0.655 -2.618 1.00 94.56 89 VAL A C 1
ATOM 707 O O . VAL A 1 89 ? -8.599 1.657 -3.322 1.00 94.56 89 VAL A O 1
ATOM 710 N N . TRP A 1 90 ? -8.491 0.678 -1.305 1.00 96.50 90 TRP A N 1
ATOM 711 C CA . TRP A 1 90 ? -7.973 1.868 -0.633 1.00 96.50 90 TRP A CA 1
ATOM 712 C C . TRP A 1 90 ? -6.475 2.048 -0.894 1.00 96.50 90 TRP A C 1
ATOM 714 O O . TRP A 1 90 ? -5.715 1.082 -0.840 1.00 96.50 90 TRP A O 1
ATOM 724 N N . ILE A 1 91 ? -6.066 3.298 -1.115 1.00 96.94 91 ILE A N 1
ATOM 725 C CA . ILE A 1 91 ? -4.669 3.745 -1.217 1.00 96.94 91 ILE A CA 1
ATOM 726 C C . ILE A 1 91 ? -4.417 4.907 -0.244 1.00 96.94 91 ILE A C 1
ATOM 728 O O . ILE A 1 91 ? -5.356 5.451 0.343 1.00 96.94 91 ILE A O 1
ATOM 732 N N . GLY A 1 92 ? -3.150 5.283 -0.062 1.00 97.06 92 GLY A N 1
ATOM 733 C CA . GLY A 1 92 ? -2.707 6.220 0.976 1.00 97.06 92 GLY A CA 1
ATOM 734 C C . GLY A 1 92 ? -3.065 7.689 0.740 1.00 97.06 92 GLY A C 1
ATOM 735 O O . GLY A 1 92 ? -2.879 8.506 1.640 1.00 97.06 92 GLY A O 1
ATOM 736 N N . LEU A 1 93 ? -3.601 8.050 -0.430 1.00 94.62 93 LEU A N 1
ATOM 737 C CA . LEU A 1 93 ? -4.042 9.419 -0.690 1.00 94.62 93 LEU A CA 1
ATOM 738 C C . LEU A 1 93 ? -5.335 9.713 0.083 1.00 94.62 93 LEU A C 1
ATOM 740 O O . LEU A 1 93 ? -6.369 9.092 -0.164 1.00 94.62 93 LEU A O 1
ATOM 744 N N . LYS A 1 94 ? -5.280 10.687 0.994 1.00 92.56 94 LYS A N 1
ATOM 745 C CA . LYS A 1 94 ? -6.437 11.180 1.744 1.00 92.56 94 LYS A CA 1
ATOM 746 C C . LYS A 1 94 ? -6.388 12.697 1.848 1.00 92.56 94 LYS A C 1
ATOM 748 O O . LYS A 1 94 ? -5.379 13.249 2.278 1.00 92.56 94 LYS A O 1
ATOM 753 N N . ASP A 1 95 ? -7.494 13.351 1.516 1.00 91.81 95 ASP A N 1
ATOM 754 C CA . ASP A 1 95 ? -7.715 14.751 1.865 1.00 91.81 95 ASP A CA 1
ATOM 755 C C . ASP A 1 95 ? -8.227 14.808 3.317 1.00 91.81 95 ASP A C 1
ATOM 757 O O . ASP A 1 95 ? -9.287 14.262 3.601 1.00 91.81 95 ASP A O 1
ATOM 761 N N . PRO A 1 96 ? -7.493 15.393 4.279 1.00 83.62 96 PRO A N 1
ATOM 762 C CA . PRO A 1 96 ? -7.954 15.480 5.663 1.00 83.62 96 PRO A CA 1
ATOM 763 C C . PRO A 1 96 ? -9.138 16.442 5.854 1.00 83.62 96 PRO A C 1
ATOM 765 O O . PRO A 1 96 ? -9.725 16.437 6.935 1.00 83.62 96 PRO A O 1
ATOM 768 N N . LYS A 1 97 ? -9.468 17.270 4.852 1.00 83.75 97 LYS A N 1
ATOM 769 C CA . LYS A 1 97 ? -10.559 18.257 4.895 1.00 83.75 97 LYS A CA 1
ATOM 770 C C . LYS A 1 97 ? -11.837 17.796 4.177 1.00 83.75 97 LYS A C 1
ATOM 772 O O . LYS A 1 97 ? -12.802 18.557 4.144 1.00 83.75 97 LYS A O 1
ATOM 777 N N . LYS A 1 98 ? -11.847 16.586 3.617 1.00 59.59 98 LYS A N 1
ATOM 778 C CA . LYS A 1 98 ? -13.013 15.913 3.028 1.00 59.59 98 LYS A CA 1
ATOM 779 C C . LYS A 1 98 ? -13.236 14.564 3.705 1.00 59.59 98 LYS A C 1
ATOM 781 O O . LYS A 1 98 ? -14.405 14.131 3.716 1.00 59.59 98 LYS A O 1
#

Foldseek 3Di:
DPPPPVVVVVVVVPPPPPPPPPPQLDAPPQWDDDPSDTHHDDPDDDPQVRQQVVQCVPDPPGGFADDDDPVSVVVVVVVVCVPDVDDDDDGDDDDPVD

Organism: Python bivittatus (NCBI:txid176946)

pLDDT: mean 84.18, std 16.76, range [51.28, 98.31]